Protein AF-A0A0M8PJF5-F1 (afdb_monomer_lite)

Radius of gyration: 20.34 Å; chains: 1; bounding box: 40×35×76 Å

Secondary structure (DSSP, 8-state):
-HHHHHHHHHHHHHHHHHHHHHHHTTHHHHHH-GGGHHHHTTHHHHHHHHHHHHHHHHHHHHHHHTT-HHHHHHHHHHHHHHHHHHHHT--SHHHHHHHHHHHHHHHHHHHHHHHHHHHHSS----PPPP----

pLDDT: mean 87.49, std 9.07, range [56.31, 97.56]

Organism: NCBI:txid1441923

Sequence (134 aa):
AAVRSALTVLVGIGAALVVGAAVGAPLVPLLVGEAYAPVQSLLWLFALQGACLAVLQGALLSAIAGERTHLAAVAWVGLAAEAALMLTVATTTRQFVLVAVAVAATTAAVVSVLAVRAACTVGPDTRPAPSDRM

Structure (mmCIF, N/CA/C/O backbone):
data_AF-A0A0M8PJF5-F1
#
_entry.id   AF-A0A0M8PJF5-F1
#
loop_
_atom_site.group_PDB
_atom_site.id
_atom_site.type_symbol
_atom_site.label_atom_id
_atom_site.label_alt_id
_atom_site.label_comp_id
_atom_site.label_asym_id
_atom_site.label_entity_id
_atom_site.label_seq_id
_atom_site.pdbx_PDB_ins_code
_atom_site.Cartn_x
_atom_site.Cartn_y
_atom_site.Cartn_z
_atom_site.occupancy
_atom_site.B_iso_or_equiv
_atom_site.auth_seq_id
_atom_site.auth_comp_id
_atom_site.auth_asym_id
_atom_site.auth_atom_id
_atom_site.pdbx_PDB_model_num
ATOM 1 N N . ALA A 1 1 ? 8.352 -2.901 -20.987 1.00 66.56 1 ALA A N 1
ATOM 2 C CA . ALA A 1 1 ? 7.614 -4.153 -20.690 1.00 66.56 1 ALA A CA 1
ATOM 3 C C . ALA A 1 1 ? 7.881 -4.675 -19.271 1.00 66.56 1 ALA A C 1
ATOM 5 O O . ALA A 1 1 ? 6.922 -4.844 -18.528 1.00 66.56 1 ALA A O 1
ATOM 6 N N . ALA A 1 2 ? 9.146 -4.858 -18.864 1.00 82.81 2 ALA A N 1
ATOM 7 C CA . ALA A 1 2 ? 9.514 -5.411 -17.550 1.00 82.81 2 ALA A CA 1
ATOM 8 C C . ALA A 1 2 ? 8.900 -4.669 -16.342 1.00 82.81 2 ALA A C 1
ATOM 10 O O . ALA A 1 2 ? 8.281 -5.306 -15.499 1.00 82.81 2 ALA A O 1
ATOM 11 N N . VAL A 1 3 ? 8.971 -3.329 -16.306 1.00 85.06 3 VAL A N 1
ATOM 12 C CA . VAL A 1 3 ? 8.391 -2.504 -15.219 1.00 85.06 3 VAL A CA 1
ATOM 13 C C . VAL A 1 3 ? 6.895 -2.759 -15.040 1.00 85.06 3 VAL A C 1
ATOM 15 O O . VAL A 1 3 ? 6.424 -2.953 -13.926 1.00 85.06 3 VAL A O 1
ATOM 18 N N . ARG A 1 4 ? 6.141 -2.819 -16.146 1.00 86.88 4 ARG A N 1
ATOM 19 C CA . ARG A 1 4 ? 4.700 -3.092 -16.109 1.00 86.88 4 ARG A CA 1
ATOM 20 C C . ARG A 1 4 ? 4.423 -4.477 -15.528 1.00 86.88 4 ARG A C 1
ATOM 22 O O . ARG A 1 4 ? 3.570 -4.594 -14.662 1.00 86.88 4 ARG A O 1
ATOM 29 N N . SER A 1 5 ? 5.172 -5.491 -15.966 1.00 91.44 5 SER A N 1
ATOM 30 C CA . SER A 1 5 ? 5.042 -6.858 -15.453 1.00 91.44 5 SER A CA 1
ATOM 31 C C . SER A 1 5 ? 5.352 -6.938 -13.957 1.00 91.44 5 SER A C 1
ATOM 33 O O . SER A 1 5 ? 4.581 -7.532 -13.211 1.00 91.44 5 SER A O 1
ATOM 35 N N . ALA A 1 6 ? 6.445 -6.316 -13.508 1.00 89.88 6 ALA A N 1
ATOM 36 C CA . ALA A 1 6 ? 6.829 -6.292 -12.099 1.00 89.88 6 ALA A CA 1
ATOM 37 C C . ALA A 1 6 ? 5.756 -5.615 -11.233 1.00 89.88 6 ALA A C 1
ATOM 39 O O . ALA A 1 6 ? 5.353 -6.171 -10.215 1.00 89.88 6 ALA A O 1
ATOM 40 N N . LEU A 1 7 ? 5.227 -4.467 -11.670 1.00 90.75 7 LEU A N 1
ATOM 41 C CA . LEU A 1 7 ? 4.134 -3.783 -10.973 1.00 90.75 7 LEU A CA 1
ATOM 42 C C . LEU A 1 7 ? 2.870 -4.645 -10.907 1.00 90.75 7 LEU A C 1
ATOM 44 O O . LEU A 1 7 ? 2.253 -4.728 -9.850 1.00 90.75 7 LEU A O 1
ATOM 48 N N . THR A 1 8 ? 2.498 -5.324 -11.996 1.00 92.88 8 THR A N 1
ATOM 49 C CA . THR A 1 8 ? 1.348 -6.242 -11.995 1.00 92.88 8 THR A CA 1
ATOM 50 C C . THR A 1 8 ? 1.531 -7.376 -10.987 1.00 92.88 8 THR A C 1
ATOM 52 O O . THR A 1 8 ? 0.598 -7.678 -10.247 1.00 92.88 8 THR A O 1
ATOM 55 N N . VAL A 1 9 ? 2.729 -7.964 -10.909 1.00 95.50 9 VAL A N 1
ATOM 56 C CA . VAL A 1 9 ? 3.044 -9.012 -9.925 1.00 95.50 9 VAL A CA 1
ATOM 57 C C . VAL A 1 9 ? 2.959 -8.469 -8.498 1.00 95.50 9 VAL A C 1
ATOM 59 O O . VAL A 1 9 ? 2.297 -9.076 -7.660 1.00 95.50 9 VAL A O 1
ATOM 62 N N . LEU A 1 10 ? 3.565 -7.311 -8.222 1.00 92.81 10 LEU A N 1
ATOM 63 C CA . LEU A 1 10 ? 3.550 -6.693 -6.891 1.00 92.81 10 LEU A CA 1
ATOM 64 C C . LEU A 1 10 ? 2.131 -6.347 -6.432 1.00 92.81 10 LEU A C 1
ATOM 66 O O . LEU A 1 10 ? 1.771 -6.629 -5.292 1.00 92.81 10 LEU A O 1
ATOM 70 N N . VAL A 1 11 ? 1.306 -5.796 -7.325 1.00 93.19 11 VAL A N 1
ATOM 71 C CA . VAL A 1 11 ? -0.103 -5.499 -7.034 1.00 93.19 11 VAL A CA 1
ATOM 72 C C . VAL A 1 11 ? -0.896 -6.784 -6.799 1.00 93.19 11 VAL A C 1
ATOM 74 O O . VAL A 1 11 ? -1.685 -6.838 -5.861 1.00 93.19 11 VAL A O 1
ATOM 77 N N . GLY A 1 12 ? -0.673 -7.829 -7.601 1.00 96.12 12 GLY A N 1
ATOM 78 C CA . GLY A 1 12 ? -1.342 -9.120 -7.432 1.00 96.12 12 GLY A CA 1
ATOM 79 C C . GLY A 1 12 ? -1.006 -9.789 -6.096 1.00 96.12 12 GLY A C 1
ATOM 80 O O . GLY A 1 12 ? -1.910 -10.193 -5.366 1.00 96.12 12 GLY A O 1
ATOM 81 N N . ILE A 1 13 ? 0.282 -9.846 -5.741 1.00 96.31 13 ILE A N 1
ATOM 82 C CA . ILE A 1 13 ? 0.740 -10.376 -4.448 1.00 96.31 13 ILE A CA 1
ATOM 83 C C . ILE A 1 13 ? 0.193 -9.519 -3.303 1.00 96.31 13 ILE A C 1
ATOM 85 O O . ILE A 1 13 ? -0.344 -10.056 -2.338 1.00 96.31 13 ILE A O 1
ATOM 89 N N . GLY A 1 14 ? 0.270 -8.192 -3.425 1.00 95.38 14 GLY A N 1
ATOM 90 C CA . GLY A 1 14 ? -0.268 -7.266 -2.435 1.00 95.38 14 GLY A CA 1
ATOM 91 C C . GLY A 1 14 ? -1.763 -7.477 -2.195 1.00 95.38 14 GLY A C 1
ATOM 92 O O . GLY A 1 14 ? -2.185 -7.617 -1.051 1.00 95.38 14 GLY A O 1
ATOM 93 N N . ALA A 1 15 ? -2.558 -7.590 -3.260 1.00 95.81 15 ALA A N 1
ATOM 94 C CA . ALA A 1 15 ? -3.989 -7.864 -3.161 1.00 95.81 15 ALA A CA 1
ATOM 95 C C . ALA A 1 15 ? -4.270 -9.210 -2.475 1.00 95.81 15 ALA A C 1
ATOM 97 O O . ALA A 1 15 ? -5.119 -9.276 -1.586 1.00 95.81 15 ALA A O 1
ATOM 98 N N . ALA A 1 16 ? -3.525 -10.262 -2.828 1.00 97.56 16 ALA A N 1
ATOM 99 C CA . ALA A 1 16 ? -3.654 -11.569 -2.189 1.00 97.56 16 ALA A CA 1
ATOM 100 C C . ALA A 1 16 ? -3.344 -11.508 -0.683 1.00 97.56 16 ALA A C 1
ATOM 102 O O . ALA A 1 16 ? -4.087 -12.073 0.119 1.00 97.56 16 ALA A O 1
ATOM 103 N N . LEU A 1 17 ? -2.300 -10.775 -0.285 1.00 95.94 17 LEU A N 1
ATOM 104 C CA . LEU A 1 17 ? -1.945 -10.577 1.123 1.00 95.94 17 LEU A CA 1
ATOM 105 C C . LEU A 1 17 ? -2.999 -9.765 1.882 1.00 95.94 17 LEU A C 1
ATOM 107 O O . LEU A 1 17 ? -3.329 -10.116 3.011 1.00 95.94 17 LEU A O 1
ATOM 111 N N . VAL A 1 18 ? -3.560 -8.717 1.274 1.00 96.56 18 VAL A N 1
ATOM 112 C CA . VAL A 1 18 ? -4.633 -7.912 1.885 1.00 96.56 18 VAL A CA 1
ATOM 113 C C . VAL A 1 18 ? -5.884 -8.754 2.114 1.00 96.56 18 VAL A C 1
ATOM 115 O O . VAL A 1 18 ? -6.449 -8.724 3.207 1.00 96.56 18 VAL A O 1
ATOM 118 N N . VAL A 1 19 ? -6.295 -9.540 1.115 1.00 96.69 19 VAL A N 1
ATOM 119 C CA . VAL A 1 19 ? -7.434 -10.460 1.243 1.00 96.69 19 VAL A CA 1
ATOM 120 C C . VAL A 1 19 ? -7.147 -11.522 2.303 1.00 96.69 19 VAL A C 1
ATOM 122 O O . VAL A 1 19 ? -7.986 -11.759 3.170 1.00 96.69 19 VAL A O 1
ATOM 125 N N . GLY A 1 20 ? -5.950 -12.112 2.292 1.00 95.12 20 GLY A N 1
ATOM 126 C CA . GLY A 1 20 ? -5.523 -13.080 3.301 1.00 95.12 20 GLY A CA 1
ATOM 127 C C . GLY A 1 20 ? -5.545 -12.501 4.717 1.00 95.12 20 GLY A C 1
ATOM 128 O O . GLY A 1 20 ? -6.047 -13.148 5.631 1.00 95.12 20 GLY A O 1
ATOM 129 N N . ALA A 1 21 ? -5.086 -11.262 4.897 1.00 92.94 21 ALA A N 1
ATOM 130 C CA . ALA A 1 21 ? -5.136 -10.564 6.177 1.00 92.94 21 ALA A CA 1
ATOM 131 C C . ALA A 1 21 ? -6.576 -10.260 6.616 1.00 92.94 21 ALA A C 1
ATOM 133 O O . ALA A 1 21 ? -6.896 -10.417 7.791 1.00 92.94 21 ALA A O 1
ATOM 134 N N . ALA A 1 22 ? -7.456 -9.863 5.691 1.00 92.88 22 ALA A N 1
ATOM 135 C CA . ALA A 1 22 ? -8.861 -9.597 5.992 1.00 92.88 22 ALA A CA 1
ATOM 136 C C . ALA A 1 22 ? -9.610 -10.870 6.422 1.00 92.88 22 ALA A C 1
ATOM 138 O O . ALA A 1 22 ? -10.333 -10.854 7.417 1.00 92.88 22 ALA A O 1
ATOM 139 N N . VAL A 1 23 ? -9.403 -11.978 5.706 1.00 95.44 23 VAL A N 1
ATOM 140 C CA . VAL A 1 23 ? -10.036 -13.274 6.004 1.00 95.44 23 VAL A CA 1
ATOM 141 C C . VAL A 1 23 ? -9.423 -13.924 7.247 1.00 95.44 23 VAL A C 1
ATOM 143 O O . VAL A 1 23 ? -10.140 -14.505 8.056 1.00 95.44 23 VAL A O 1
ATOM 146 N N . GLY A 1 24 ? -8.106 -13.809 7.423 1.00 92.38 24 GLY A N 1
ATOM 147 C CA . GLY A 1 24 ? -7.368 -14.396 8.541 1.00 92.38 24 GLY A CA 1
ATOM 148 C C . GLY A 1 24 ? -7.441 -13.598 9.843 1.00 92.38 24 GLY A C 1
ATOM 149 O O . GLY A 1 24 ? -7.064 -14.129 10.885 1.00 92.38 24 GLY A O 1
ATOM 150 N N . ALA A 1 25 ? -7.937 -12.356 9.823 1.00 89.75 25 ALA A N 1
ATOM 151 C CA . ALA A 1 25 ? -7.979 -11.489 11.002 1.00 89.75 25 ALA A CA 1
ATOM 152 C C . ALA A 1 25 ? -8.597 -12.154 12.257 1.00 89.75 25 ALA A C 1
ATOM 154 O O . ALA A 1 25 ? -7.997 -12.030 13.324 1.00 89.75 25 ALA A O 1
ATOM 155 N N . PRO A 1 26 ? -9.718 -12.907 12.183 1.00 89.25 26 PRO A N 1
ATOM 156 C CA . PRO A 1 26 ? -10.309 -13.584 13.346 1.00 89.25 26 PRO A CA 1
ATOM 157 C C . PRO A 1 26 ? -9.432 -14.641 14.019 1.00 89.25 26 PRO A C 1
ATOM 159 O O . PRO A 1 26 ? -9.686 -14.988 15.167 1.00 89.25 26 PRO A O 1
ATOM 162 N N . LEU A 1 27 ? -8.395 -15.140 13.345 1.00 89.44 27 LEU A N 1
ATOM 163 C CA . LEU A 1 27 ? -7.470 -16.106 13.936 1.00 89.44 27 LEU A CA 1
ATOM 164 C C . LEU A 1 27 ? -6.478 -15.444 14.901 1.00 89.44 27 LEU A C 1
ATOM 166 O O . LEU A 1 27 ? -5.927 -16.116 15.767 1.00 89.44 27 LEU A O 1
ATOM 170 N N . VAL A 1 28 ? -6.242 -14.134 14.782 1.00 88.25 28 VAL A N 1
ATOM 171 C CA . VAL A 1 28 ? -5.194 -13.447 15.552 1.00 88.25 28 VAL A CA 1
ATOM 172 C C . VAL A 1 28 ? -5.471 -13.429 17.060 1.00 88.25 28 VAL A C 1
ATOM 174 O O . VAL A 1 28 ? -4.565 -13.809 17.802 1.00 88.25 28 VAL A O 1
ATOM 177 N N . PRO A 1 29 ? -6.678 -13.086 17.551 1.00 88.81 29 PRO A N 1
ATOM 178 C CA . PRO A 1 29 ? -6.972 -13.165 18.984 1.00 88.81 29 PRO A CA 1
ATOM 179 C C . PRO A 1 29 ? -6.867 -14.592 19.541 1.00 88.81 29 PRO A C 1
ATOM 181 O O . PRO A 1 29 ? -6.416 -14.775 20.667 1.00 88.81 29 PRO A O 1
ATOM 184 N N . LEU A 1 30 ? -7.193 -15.610 18.734 1.00 90.06 30 LEU A N 1
ATOM 185 C CA . LEU A 1 30 ? -7.092 -17.020 19.134 1.00 90.06 30 LEU A CA 1
ATOM 186 C C . LEU A 1 30 ? -5.637 -17.488 19.293 1.00 90.06 30 LEU A C 1
ATOM 188 O O . LEU A 1 30 ? -5.355 -18.333 20.138 1.00 90.06 30 LEU A O 1
ATOM 192 N N . LEU A 1 31 ? -4.720 -16.958 18.478 1.00 90.38 31 LEU A N 1
ATOM 193 C CA . LEU A 1 31 ? -3.309 -17.357 18.467 1.00 90.38 31 LEU A CA 1
ATOM 194 C C . LEU A 1 31 ? -2.430 -16.502 19.390 1.00 90.38 31 LEU A C 1
ATOM 196 O O . LEU A 1 31 ? -1.480 -17.013 19.977 1.00 90.38 31 LEU A O 1
ATOM 200 N N . VAL A 1 32 ? -2.718 -15.201 19.486 1.00 89.88 32 VAL A N 1
ATOM 201 C CA . VAL A 1 32 ? -1.868 -14.198 20.160 1.00 89.88 32 VAL A CA 1
ATOM 202 C C . VAL A 1 32 ? -2.518 -13.663 21.445 1.00 89.88 32 VAL A C 1
ATOM 204 O O . VAL A 1 32 ? -1.843 -13.078 22.290 1.00 89.88 32 VAL A O 1
ATOM 207 N N . GLY A 1 33 ? -3.819 -13.900 21.626 1.00 90.62 33 GLY A N 1
ATOM 208 C CA . GLY A 1 33 ? -4.597 -13.507 22.797 1.00 90.62 33 GLY A CA 1
ATOM 209 C C . GLY A 1 33 ? -5.537 -12.322 22.552 1.00 90.62 33 GLY A C 1
ATOM 210 O O . GLY A 1 33 ? -5.325 -11.479 21.678 1.00 90.62 33 GLY A O 1
ATOM 211 N N . GLU A 1 34 ? -6.565 -12.225 23.398 1.00 89.94 34 GLU A N 1
ATOM 212 C CA . GLU A 1 34 ? -7.649 -11.229 23.316 1.00 89.94 34 GLU A CA 1
ATOM 213 C C . GLU A 1 34 ? -7.186 -9.768 23.397 1.00 89.94 34 GLU A C 1
ATOM 215 O O . GLU A 1 34 ? -7.869 -8.864 22.919 1.00 89.94 34 GLU A O 1
ATOM 220 N N . ALA A 1 35 ? -5.983 -9.512 23.919 1.00 89.56 35 ALA A N 1
ATOM 221 C CA . ALA A 1 35 ? -5.390 -8.176 23.917 1.00 89.56 35 ALA A CA 1
ATOM 222 C C . ALA A 1 35 ? -5.248 -7.578 22.497 1.00 89.56 35 ALA A C 1
ATOM 224 O O . ALA A 1 35 ? -5.191 -6.358 22.351 1.00 89.56 35 ALA A O 1
ATOM 225 N N . TYR A 1 36 ? -5.230 -8.414 21.451 1.00 83.56 36 TYR A N 1
ATOM 226 C CA . TYR A 1 36 ? -5.155 -7.986 20.049 1.00 83.56 36 TYR A CA 1
ATOM 227 C C . TYR A 1 36 ? -6.520 -7.745 19.380 1.00 83.56 36 TYR A C 1
ATOM 229 O O . TYR A 1 36 ? -6.5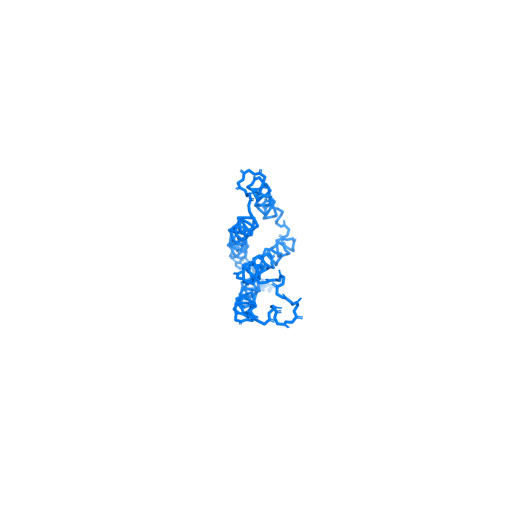58 -7.231 18.257 1.00 83.56 36 TYR A O 1
ATOM 237 N N . ALA A 1 37 ? -7.641 -8.037 20.049 1.00 85.69 37 ALA A N 1
ATOM 238 C CA . ALA A 1 37 ? -8.983 -7.813 19.500 1.00 85.69 37 ALA A CA 1
ATOM 239 C C . ALA A 1 37 ? -9.223 -6.368 18.992 1.00 85.69 37 ALA A C 1
ATOM 241 O O . ALA A 1 37 ? -9.782 -6.210 17.902 1.00 85.69 37 ALA A O 1
ATOM 242 N N . PRO A 1 38 ? -8.745 -5.292 19.662 1.00 85.75 38 PRO A N 1
ATOM 243 C CA . PRO A 1 38 ? -8.964 -3.922 19.187 1.00 85.75 38 PRO A CA 1
ATOM 244 C C . PRO A 1 38 ? -8.325 -3.616 17.823 1.00 85.75 38 PRO A C 1
ATOM 246 O O . PRO A 1 38 ? -8.850 -2.803 17.058 1.00 85.75 38 PRO A O 1
ATOM 249 N N . VAL A 1 39 ? -7.197 -4.259 17.502 1.00 85.31 39 VAL A N 1
ATOM 250 C CA . VAL A 1 39 ? -6.436 -4.023 16.259 1.00 85.31 39 VAL A CA 1
ATOM 251 C C . VAL A 1 39 ? -6.748 -5.035 15.161 1.00 85.31 39 VAL A C 1
ATOM 253 O O . VAL A 1 39 ? -6.395 -4.800 14.007 1.00 85.31 39 VAL A O 1
ATOM 256 N N . GLN A 1 40 ? -7.469 -6.111 15.479 1.00 89.94 40 GLN A N 1
ATOM 257 C CA . GLN A 1 40 ? -7.891 -7.146 14.536 1.00 89.94 40 GLN A CA 1
ATOM 258 C C . GLN A 1 40 ? -8.537 -6.560 13.270 1.00 89.94 40 GLN A C 1
ATOM 260 O O . GLN A 1 40 ? -8.170 -6.911 12.150 1.00 89.94 40 GLN A O 1
ATOM 265 N N . SER A 1 41 ? -9.468 -5.617 13.444 1.00 87.50 41 SER A N 1
ATOM 266 C CA . SER A 1 41 ? -10.184 -4.968 12.333 1.00 87.50 41 SER A CA 1
ATOM 267 C C . SER A 1 41 ? -9.298 -4.080 11.447 1.00 87.50 41 SER A C 1
ATOM 269 O O . SER A 1 41 ? -9.725 -3.678 10.366 1.00 87.50 41 SER A O 1
ATOM 271 N N . LEU A 1 42 ? -8.073 -3.773 11.886 1.00 92.19 42 LEU A N 1
ATOM 272 C CA . LEU A 1 42 ? -7.114 -2.914 11.190 1.00 92.19 42 LEU A CA 1
ATOM 273 C C . LEU A 1 42 ? -6.029 -3.711 10.451 1.00 92.19 42 LEU A C 1
ATOM 275 O O . LEU A 1 42 ? -5.277 -3.128 9.677 1.00 92.19 42 LEU A O 1
ATOM 279 N N . LEU A 1 43 ? -5.929 -5.029 10.649 1.00 91.06 43 LEU A N 1
ATOM 280 C CA . LEU A 1 43 ? -4.838 -5.843 10.092 1.00 91.06 43 LEU A CA 1
ATOM 281 C C . LEU A 1 43 ? -4.766 -5.799 8.561 1.00 91.06 43 LEU A C 1
ATOM 283 O O . LEU A 1 43 ? -3.679 -5.745 7.988 1.00 91.06 43 LEU A O 1
ATOM 287 N N . TRP A 1 44 ? -5.915 -5.741 7.893 1.00 91.75 44 TRP A N 1
ATOM 288 C CA . TRP A 1 44 ? -5.969 -5.599 6.439 1.00 91.75 44 TRP A CA 1
ATOM 289 C C . TRP A 1 44 ? -5.433 -4.239 5.958 1.00 91.75 44 TRP A C 1
ATOM 291 O O . TRP A 1 44 ? -4.833 -4.173 4.888 1.00 91.75 44 TRP A O 1
ATOM 301 N N . LEU A 1 45 ? -5.578 -3.168 6.752 1.00 93.88 45 LEU A N 1
ATOM 302 C CA . LEU A 1 45 ? -4.998 -1.856 6.442 1.00 93.88 45 LEU A CA 1
ATOM 303 C C . LEU A 1 45 ? -3.472 -1.884 6.558 1.00 93.88 45 LEU A C 1
ATOM 305 O O . LEU A 1 45 ? -2.793 -1.299 5.722 1.00 93.88 45 LEU A O 1
ATOM 309 N N . PHE A 1 46 ? -2.917 -2.601 7.539 1.00 92.75 46 PHE A N 1
ATOM 310 C CA . PHE A 1 46 ? -1.466 -2.801 7.630 1.00 92.75 46 PHE A CA 1
ATOM 311 C C . PHE A 1 46 ? -0.924 -3.609 6.448 1.00 92.75 46 PHE A C 1
ATOM 313 O O . PHE A 1 46 ? 0.109 -3.254 5.880 1.00 92.75 46 PHE A O 1
ATOM 320 N N . ALA A 1 47 ? -1.640 -4.657 6.034 1.00 95.25 47 ALA A N 1
ATOM 321 C CA . ALA A 1 47 ? -1.288 -5.410 4.834 1.00 95.25 47 ALA A CA 1
ATOM 322 C C . ALA A 1 47 ? -1.342 -4.523 3.578 1.00 95.25 47 ALA A C 1
ATOM 324 O O . ALA A 1 47 ? -0.445 -4.587 2.737 1.00 95.25 47 ALA A O 1
ATOM 325 N N . LEU A 1 48 ? -2.347 -3.647 3.481 1.00 94.62 48 LEU A N 1
ATOM 326 C CA . LEU A 1 48 ? -2.482 -2.696 2.379 1.00 94.62 48 LEU A CA 1
ATOM 327 C C . LEU A 1 48 ? -1.338 -1.676 2.379 1.00 94.62 48 LEU A C 1
ATOM 329 O O . LEU A 1 48 ? -0.758 -1.421 1.326 1.00 94.62 48 LEU A O 1
ATOM 333 N N . GLN A 1 49 ? -0.957 -1.159 3.551 1.00 95.06 49 GLN A N 1
ATOM 334 C CA . GLN A 1 49 ? 0.209 -0.289 3.698 1.00 95.06 49 GLN A CA 1
ATOM 335 C C . GLN A 1 49 ? 1.476 -0.975 3.188 1.00 95.06 49 GLN A C 1
ATOM 337 O O . GLN A 1 49 ? 2.192 -0.421 2.354 1.00 95.06 49 GLN A O 1
ATOM 342 N N . GLY A 1 50 ? 1.733 -2.203 3.646 1.00 94.56 50 GLY A N 1
ATOM 343 C CA . GLY A 1 50 ? 2.881 -2.993 3.206 1.00 94.56 50 GLY A CA 1
ATOM 344 C C . GLY A 1 50 ? 2.885 -3.227 1.693 1.00 94.56 50 GLY A C 1
ATOM 345 O O . GLY A 1 50 ? 3.922 -3.063 1.053 1.00 94.56 50 GLY A O 1
ATOM 346 N N . ALA A 1 51 ? 1.726 -3.531 1.101 1.00 96.25 51 ALA A N 1
ATOM 347 C CA . ALA A 1 51 ? 1.582 -3.699 -0.343 1.00 96.25 51 ALA A CA 1
ATOM 348 C C . ALA A 1 51 ? 1.917 -2.412 -1.118 1.00 96.25 51 ALA A C 1
ATOM 350 O O . ALA A 1 51 ? 2.684 -2.456 -2.083 1.00 96.25 51 ALA A O 1
ATOM 351 N N . CYS A 1 52 ? 1.405 -1.259 -0.677 1.00 95.19 52 CYS A N 1
ATOM 352 C CA . CYS A 1 52 ? 1.723 0.040 -1.274 1.00 95.19 52 CYS A CA 1
ATOM 353 C C . CYS A 1 52 ? 3.222 0.356 -1.183 1.00 95.19 52 CYS A C 1
ATOM 355 O O . CYS A 1 52 ? 3.827 0.771 -2.174 1.00 95.19 52 CYS A O 1
ATOM 357 N N . LEU A 1 53 ? 3.843 0.109 -0.025 1.00 94.19 53 LEU A N 1
ATOM 358 C CA . LEU A 1 53 ? 5.280 0.313 0.165 1.00 94.19 53 LEU A CA 1
ATOM 359 C C . LEU A 1 53 ? 6.117 -0.637 -0.701 1.00 94.19 53 LEU A C 1
ATOM 361 O O . LEU A 1 53 ? 7.116 -0.204 -1.270 1.00 94.19 53 LEU A O 1
ATOM 365 N N . ALA A 1 54 ? 5.706 -1.895 -0.871 1.00 95.50 54 ALA A N 1
ATOM 366 C CA . ALA A 1 54 ? 6.387 -2.840 -1.758 1.00 95.50 54 ALA A CA 1
ATOM 367 C C . ALA A 1 54 ? 6.350 -2.377 -3.225 1.00 95.50 54 ALA A C 1
ATOM 369 O O . ALA A 1 54 ? 7.370 -2.415 -3.917 1.00 95.50 54 ALA A O 1
ATOM 370 N N . VAL A 1 55 ? 5.197 -1.880 -3.686 1.00 93.56 55 VAL A N 1
ATOM 371 C CA . VAL A 1 55 ? 5.053 -1.270 -5.018 1.00 93.56 55 VAL A CA 1
ATOM 372 C C . VAL A 1 55 ? 5.957 -0.046 -5.157 1.00 93.56 55 VAL A C 1
ATOM 374 O O . VAL A 1 55 ? 6.680 0.070 -6.149 1.00 93.56 55 VAL A O 1
ATOM 377 N N . LEU A 1 56 ? 5.964 0.837 -4.155 1.00 91.50 56 LEU A N 1
ATOM 378 C CA . LEU A 1 56 ? 6.819 2.022 -4.136 1.00 91.50 56 LEU A CA 1
ATOM 379 C C . LEU A 1 56 ? 8.304 1.641 -4.221 1.00 91.50 56 LEU A C 1
ATOM 381 O O . LEU A 1 56 ? 9.025 2.203 -5.042 1.00 91.50 56 LEU A O 1
ATOM 385 N N . GLN A 1 57 ? 8.749 0.654 -3.442 1.00 92.25 57 GLN A N 1
ATOM 386 C CA . GLN A 1 57 ? 10.132 0.171 -3.467 1.00 92.25 57 GLN A CA 1
ATOM 387 C C . GLN A 1 57 ? 10.508 -0.439 -4.821 1.00 92.25 57 GLN A C 1
ATOM 389 O O . GLN A 1 57 ? 11.562 -0.115 -5.367 1.00 92.25 57 GLN A O 1
ATOM 394 N N . GLY A 1 58 ? 9.632 -1.254 -5.417 1.00 90.19 58 GLY A N 1
ATOM 395 C CA . GLY A 1 58 ? 9.855 -1.793 -6.761 1.00 90.19 58 GLY A CA 1
ATOM 396 C C . GLY A 1 58 ? 9.980 -0.693 -7.822 1.00 90.19 58 GLY A C 1
ATOM 397 O O . GLY A 1 58 ? 10.860 -0.747 -8.686 1.00 90.19 58 GLY A O 1
ATOM 398 N N . ALA A 1 59 ? 9.146 0.344 -7.732 1.00 87.19 59 ALA A N 1
ATOM 399 C CA . ALA A 1 59 ? 9.194 1.476 -8.649 1.00 87.19 59 ALA A CA 1
ATOM 400 C C . ALA A 1 59 ? 10.447 2.350 -8.445 1.00 87.19 59 ALA A C 1
ATOM 402 O O . ALA A 1 59 ? 11.059 2.774 -9.427 1.00 87.19 59 ALA A O 1
ATOM 403 N N . LEU A 1 60 ? 10.876 2.570 -7.197 1.00 87.19 60 LEU A N 1
ATOM 404 C CA . LEU A 1 60 ? 12.111 3.291 -6.873 1.00 87.19 60 LEU A CA 1
ATOM 405 C C . LEU A 1 60 ? 13.357 2.543 -7.354 1.00 87.19 60 LEU A C 1
ATOM 407 O O . LEU A 1 60 ? 14.221 3.155 -7.976 1.00 87.19 60 LEU A O 1
ATOM 411 N N . LEU A 1 61 ? 13.429 1.225 -7.153 1.00 89.19 61 LEU A N 1
ATOM 412 C CA . LEU A 1 61 ? 14.518 0.398 -7.684 1.00 89.19 61 LEU A CA 1
ATOM 413 C C . LEU A 1 61 ? 14.594 0.487 -9.211 1.00 89.19 61 LEU A C 1
ATOM 415 O O . LEU A 1 61 ? 15.675 0.675 -9.769 1.00 89.19 61 LEU A O 1
ATOM 419 N N . SER A 1 62 ? 13.446 0.439 -9.893 1.00 84.62 62 SER A N 1
ATOM 420 C CA . SER A 1 62 ? 13.396 0.652 -11.342 1.00 84.62 62 SER A CA 1
ATOM 421 C C . SER A 1 62 ? 13.850 2.056 -11.751 1.00 84.62 62 SER A C 1
ATOM 423 O O . SER A 1 62 ? 14.418 2.208 -12.832 1.00 84.62 62 SER A O 1
ATOM 425 N N . ALA A 1 63 ? 13.576 3.081 -10.941 1.00 83.06 63 ALA A N 1
ATOM 426 C CA . ALA A 1 63 ? 14.020 4.445 -11.205 1.00 83.06 63 ALA A CA 1
ATOM 427 C C . ALA A 1 63 ? 15.535 4.594 -11.028 1.00 83.06 63 ALA A C 1
ATOM 429 O O . ALA A 1 63 ? 16.174 5.224 -11.867 1.00 83.06 63 ALA A O 1
ATOM 430 N N . ILE A 1 64 ? 16.104 3.981 -9.986 1.00 84.50 64 ILE A N 1
ATOM 431 C CA . ILE A 1 64 ? 17.550 3.954 -9.727 1.00 84.50 64 ILE A CA 1
ATOM 432 C C . ILE A 1 64 ? 18.276 3.254 -10.877 1.00 84.50 64 ILE A C 1
ATOM 434 O O . ILE A 1 64 ? 19.217 3.815 -11.428 1.00 84.50 64 ILE A O 1
ATOM 438 N N . ALA A 1 65 ? 17.791 2.082 -11.296 1.00 85.19 65 ALA A N 1
ATOM 439 C CA . ALA A 1 65 ? 18.356 1.344 -12.425 1.00 85.19 65 ALA A CA 1
ATOM 440 C C . ALA A 1 65 ? 18.259 2.103 -13.761 1.00 85.19 65 ALA A C 1
ATOM 442 O O . ALA A 1 65 ? 19.018 1.826 -14.681 1.00 85.19 65 ALA A O 1
ATOM 443 N N . GLY A 1 66 ? 17.309 3.035 -13.881 1.00 81.94 66 GLY A N 1
ATOM 444 C CA . GLY A 1 66 ? 17.159 3.908 -15.043 1.00 81.94 66 GLY A CA 1
ATOM 445 C C . GLY A 1 66 ? 17.800 5.288 -14.887 1.00 81.94 66 GLY A C 1
ATOM 446 O O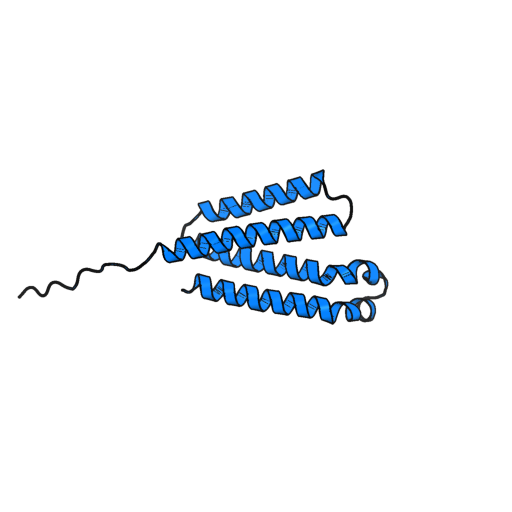 . GLY A 1 66 ? 17.499 6.144 -15.714 1.00 81.94 66 GLY A O 1
ATOM 447 N N . GLU A 1 67 ? 18.584 5.528 -13.825 1.00 81.88 67 GLU A N 1
ATOM 448 C CA . GLU A 1 67 ? 19.251 6.807 -13.504 1.00 81.88 67 GLU A CA 1
ATOM 449 C C . GLU A 1 67 ? 18.288 8.011 -13.360 1.00 81.88 67 GLU A C 1
ATOM 451 O O . GLU A 1 67 ? 18.624 9.168 -13.614 1.00 81.88 67 GLU A O 1
ATOM 456 N N . ARG A 1 68 ? 17.050 7.762 -12.909 1.00 78.06 68 ARG A N 1
ATOM 457 C CA . ARG A 1 68 ? 15.957 8.755 -12.822 1.00 78.06 68 ARG A CA 1
ATOM 458 C C . ARG A 1 68 ? 15.760 9.283 -11.402 1.00 78.06 68 ARG A C 1
ATOM 460 O O . ARG A 1 68 ? 14.749 9.008 -10.754 1.00 78.06 68 ARG A O 1
ATOM 467 N N . THR A 1 69 ? 16.694 10.104 -10.932 1.00 78.50 69 THR A N 1
ATOM 468 C CA . THR A 1 69 ? 16.670 10.698 -9.577 1.00 78.50 69 THR A CA 1
ATOM 469 C C . THR A 1 69 ? 15.422 11.538 -9.280 1.00 78.50 69 THR A C 1
ATOM 471 O O . THR A 1 69 ? 14.953 11.563 -8.144 1.00 78.50 69 THR A O 1
ATOM 474 N N . HIS A 1 70 ? 14.812 12.162 -10.293 1.00 79.44 70 HIS A N 1
ATOM 475 C CA . HIS A 1 70 ? 13.588 12.955 -10.122 1.00 79.44 70 HIS A CA 1
ATOM 476 C C . HIS A 1 70 ? 12.379 12.130 -9.638 1.00 79.44 70 HIS A C 1
ATOM 478 O O . HIS A 1 70 ? 11.514 12.669 -8.952 1.00 79.44 70 HIS A O 1
ATOM 484 N N . LEU A 1 71 ? 12.313 10.824 -9.935 1.00 81.94 71 LEU A N 1
ATOM 485 C CA . LEU A 1 71 ? 11.233 9.958 -9.439 1.00 81.94 71 LEU A CA 1
ATOM 486 C C . LEU A 1 71 ? 11.357 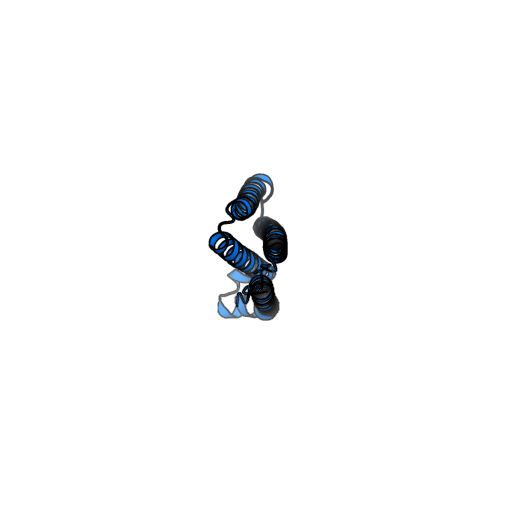9.695 -7.935 1.00 81.94 71 LEU A C 1
ATOM 488 O O . LEU A 1 71 ? 10.346 9.601 -7.241 1.00 81.94 71 LEU A O 1
ATOM 492 N N . ALA A 1 72 ? 12.587 9.636 -7.417 1.00 84.31 72 ALA A N 1
ATOM 493 C CA . ALA A 1 72 ? 12.825 9.500 -5.984 1.00 84.31 72 ALA A CA 1
ATOM 494 C C . ALA A 1 72 ? 12.369 10.747 -5.212 1.00 84.31 72 ALA A C 1
ATOM 496 O O . ALA A 1 72 ? 11.847 10.621 -4.107 1.00 84.31 72 ALA A O 1
ATOM 497 N N . ALA A 1 73 ? 12.486 11.941 -5.806 1.00 87.31 73 ALA A N 1
ATOM 498 C CA . ALA A 1 73 ? 12.011 13.177 -5.185 1.00 87.31 73 ALA A CA 1
ATOM 499 C C . ALA A 1 73 ? 10.498 13.142 -4.895 1.00 87.31 73 ALA A C 1
ATOM 501 O O . ALA A 1 73 ? 10.069 13.597 -3.839 1.00 87.31 73 ALA A O 1
ATOM 502 N N . VAL A 1 74 ? 9.692 12.536 -5.776 1.00 88.75 74 VAL A N 1
ATOM 503 C CA . VAL A 1 74 ? 8.240 12.381 -5.560 1.00 88.75 74 VAL A CA 1
ATOM 504 C C . VAL A 1 74 ? 7.947 11.516 -4.332 1.00 88.75 74 VAL A C 1
ATOM 506 O O . VAL A 1 74 ? 7.085 11.865 -3.528 1.00 88.75 74 VAL A O 1
ATOM 509 N N . ALA A 1 75 ? 8.686 10.418 -4.151 1.00 88.75 75 ALA A N 1
ATOM 510 C CA . ALA A 1 75 ? 8.539 9.565 -2.974 1.00 88.75 75 ALA A CA 1
ATOM 511 C C . ALA A 1 75 ? 8.924 10.299 -1.680 1.00 88.75 75 ALA A C 1
ATOM 513 O O . ALA A 1 75 ? 8.225 10.178 -0.675 1.00 88.75 75 ALA A O 1
ATOM 514 N N . TRP A 1 76 ? 9.983 11.113 -1.719 1.00 91.06 76 TRP A N 1
ATOM 515 C CA . TRP A 1 76 ? 10.381 11.959 -0.591 1.00 91.06 76 TRP A CA 1
ATOM 516 C C . TRP A 1 76 ? 9.334 13.017 -0.238 1.00 91.06 76 TRP A C 1
ATOM 518 O O . TRP A 1 76 ? 9.072 13.236 0.942 1.00 91.06 76 TRP A O 1
ATOM 528 N N . VAL A 1 77 ? 8.700 13.639 -1.236 1.00 93.25 77 VAL A N 1
ATOM 529 C CA . VAL A 1 77 ? 7.585 14.572 -1.005 1.00 93.25 77 VAL A CA 1
ATOM 530 C C . VAL A 1 77 ? 6.409 13.854 -0.342 1.00 93.25 77 VAL A C 1
ATOM 532 O O . VAL A 1 77 ? 5.854 14.375 0.623 1.00 93.25 77 VAL A O 1
ATOM 535 N N . GLY A 1 78 ? 6.067 12.647 -0.807 1.00 90.38 78 GLY A N 1
ATOM 536 C CA . GLY A 1 78 ? 5.049 11.807 -0.170 1.00 90.38 78 GLY A CA 1
ATOM 537 C C . GLY A 1 78 ? 5.370 11.521 1.298 1.00 90.38 78 GLY A C 1
ATOM 538 O O . GLY A 1 78 ? 4.528 11.736 2.165 1.00 90.38 78 GLY A O 1
ATOM 539 N N . LEU A 1 79 ? 6.613 11.137 1.599 1.00 90.31 79 LEU A N 1
ATOM 540 C CA . LEU A 1 79 ? 7.062 10.882 2.971 1.00 90.31 79 LEU A CA 1
ATOM 541 C C . LEU A 1 79 ? 6.999 12.135 3.860 1.00 90.31 79 LEU A C 1
ATOM 543 O O . LEU A 1 79 ? 6.551 12.064 5.002 1.00 90.31 79 LEU A O 1
ATOM 547 N N . ALA A 1 80 ? 7.417 13.291 3.341 1.00 93.81 80 ALA A N 1
ATOM 548 C CA . ALA A 1 80 ? 7.329 14.553 4.071 1.00 93.81 80 ALA A CA 1
ATOM 549 C C . ALA A 1 80 ? 5.868 14.936 4.363 1.00 93.81 80 ALA A C 1
ATOM 551 O O . ALA A 1 80 ? 5.551 15.377 5.471 1.00 93.81 80 ALA A O 1
ATOM 552 N N . ALA A 1 81 ? 4.971 14.726 3.395 1.00 93.06 81 ALA A N 1
ATOM 553 C CA . ALA A 1 81 ? 3.539 14.941 3.571 1.00 93.06 81 ALA A CA 1
ATOM 554 C C . ALA A 1 81 ? 2.941 13.983 4.614 1.00 93.06 81 ALA A C 1
ATOM 556 O O . ALA A 1 81 ? 2.155 14.419 5.455 1.00 93.06 81 ALA A O 1
ATOM 557 N N . GLU A 1 82 ? 3.343 12.708 4.610 1.00 92.81 82 GLU A N 1
ATOM 558 C CA . GLU A 1 82 ? 2.933 11.731 5.624 1.00 92.81 82 GLU A CA 1
ATOM 559 C C . GLU A 1 82 ? 3.330 12.191 7.028 1.00 92.81 82 GLU A C 1
ATOM 561 O O . GLU A 1 82 ? 2.477 12.270 7.911 1.00 92.81 82 GLU A O 1
ATOM 566 N N . ALA A 1 83 ? 4.598 12.570 7.215 1.00 92.50 83 ALA A N 1
ATOM 567 C CA . ALA A 1 83 ? 5.099 13.055 8.496 1.00 92.50 83 ALA A CA 1
ATOM 568 C C . ALA A 1 83 ? 4.322 14.291 8.980 1.00 92.50 83 ALA A C 1
ATOM 570 O O . ALA A 1 83 ? 3.903 14.348 10.136 1.00 92.50 83 ALA A O 1
ATOM 571 N N . ALA A 1 84 ? 4.063 15.257 8.093 1.00 93.69 84 ALA A N 1
ATOM 572 C CA . ALA A 1 84 ? 3.287 16.447 8.430 1.00 93.69 84 ALA A CA 1
ATOM 573 C C . ALA A 1 84 ? 1.846 16.103 8.845 1.00 93.69 84 ALA A C 1
ATOM 575 O O . ALA A 1 84 ? 1.356 16.619 9.852 1.00 93.69 84 ALA A O 1
ATOM 576 N N . LEU A 1 85 ? 1.175 15.207 8.115 1.00 91.00 85 LEU A N 1
ATOM 577 C CA . LEU A 1 85 ? -0.190 14.771 8.429 1.00 91.00 85 LEU A CA 1
ATOM 578 C C . LEU A 1 85 ? -0.252 13.986 9.742 1.00 91.00 85 LEU A C 1
ATOM 580 O O . LEU A 1 85 ? -1.162 14.205 10.542 1.00 91.00 85 LEU A O 1
ATOM 584 N N . MET A 1 86 ? 0.723 13.114 10.000 1.00 90.50 86 MET A N 1
ATOM 585 C CA . MET A 1 86 ? 0.817 12.396 11.271 1.00 90.50 86 MET A CA 1
ATOM 586 C C . MET A 1 86 ? 0.991 13.354 12.454 1.00 90.50 86 MET A C 1
ATOM 588 O O . MET A 1 86 ? 0.350 13.159 13.481 1.00 90.50 86 MET A O 1
ATOM 592 N N . LEU A 1 87 ? 1.803 14.405 12.305 1.00 91.81 87 LEU A N 1
ATOM 593 C CA . LEU A 1 87 ? 2.054 15.385 13.368 1.00 91.81 87 LEU A CA 1
ATOM 594 C C . LEU A 1 87 ? 0.887 16.352 13.616 1.00 91.81 87 LEU A C 1
ATOM 596 O O . LEU A 1 87 ? 0.793 16.915 14.703 1.00 91.81 87 LEU A O 1
ATOM 600 N N . THR A 1 88 ? 0.020 16.578 12.625 1.00 90.81 88 THR A N 1
ATOM 601 C CA . THR A 1 88 ? -1.018 17.626 12.692 1.00 90.81 88 THR A CA 1
ATOM 602 C C . THR A 1 88 ? -2.447 17.097 12.780 1.00 90.81 88 THR A C 1
ATOM 604 O O . THR A 1 88 ? -3.307 17.787 13.322 1.00 90.81 88 THR A O 1
ATOM 607 N N . VAL A 1 89 ? -2.720 15.892 12.266 1.00 86.06 89 VAL A N 1
ATOM 608 C CA . VAL A 1 89 ? -4.091 15.374 12.092 1.00 86.06 89 VAL A CA 1
ATOM 609 C C . VAL A 1 89 ? -4.360 14.112 12.912 1.00 86.06 89 VAL A C 1
ATOM 611 O O . VAL A 1 89 ? -5.487 13.898 13.359 1.00 86.06 89 VAL A O 1
ATOM 614 N N . ALA A 1 90 ? -3.364 13.245 13.101 1.00 82.62 90 ALA A N 1
ATOM 615 C CA . ALA A 1 90 ? -3.590 11.932 13.693 1.00 82.62 90 ALA A CA 1
ATOM 616 C C . ALA A 1 90 ? -3.547 11.973 15.230 1.00 82.62 90 ALA A C 1
ATOM 618 O O . ALA A 1 90 ? -2.502 12.194 15.834 1.00 82.62 90 ALA A O 1
ATOM 619 N N . THR A 1 91 ? -4.687 11.710 15.873 1.00 86.19 91 THR A N 1
ATOM 620 C CA . THR A 1 91 ? -4.806 11.646 17.343 1.00 86.19 91 THR A CA 1
ATOM 621 C C . THR A 1 91 ? -5.151 10.248 17.855 1.00 86.19 91 THR A C 1
ATOM 623 O O . THR A 1 91 ? -5.107 9.988 19.055 1.00 86.19 91 THR A O 1
ATOM 626 N N . THR A 1 92 ? -5.465 9.316 16.952 1.00 88.19 92 THR A N 1
ATOM 627 C CA . THR A 1 92 ? -5.835 7.931 17.275 1.00 88.19 92 THR A CA 1
ATOM 628 C C . THR A 1 92 ? -5.091 6.941 16.386 1.00 88.19 92 THR A C 1
ATOM 630 O O . THR A 1 92 ? -4.784 7.244 15.232 1.00 88.19 92 THR A O 1
ATOM 633 N N . THR A 1 93 ? -4.859 5.715 16.868 1.00 87.00 93 THR A N 1
ATOM 634 C CA . THR A 1 93 ? -4.192 4.644 16.098 1.00 87.00 93 THR A CA 1
ATOM 635 C C . THR A 1 93 ? -4.848 4.411 14.739 1.00 87.00 93 THR A C 1
ATOM 637 O O . THR A 1 93 ? -4.160 4.269 13.733 1.00 87.00 93 THR A O 1
ATOM 640 N N . ARG A 1 94 ? -6.186 4.431 14.679 1.00 88.50 94 ARG A N 1
ATOM 641 C CA . ARG A 1 94 ? -6.920 4.286 13.416 1.00 88.50 94 ARG A CA 1
ATOM 642 C C . ARG A 1 94 ? -6.604 5.427 12.446 1.00 88.50 94 ARG A C 1
ATOM 644 O O . ARG A 1 94 ? -6.395 5.158 11.269 1.00 88.50 94 ARG A O 1
ATOM 651 N N . GLN A 1 95 ? -6.555 6.675 12.916 1.00 89.81 95 GLN A N 1
ATOM 652 C CA . GLN A 1 95 ? -6.188 7.811 12.066 1.00 89.81 95 GLN A CA 1
ATOM 653 C C . GLN A 1 95 ? -4.742 7.716 11.582 1.00 89.81 95 GLN A C 1
ATOM 655 O O . GLN A 1 95 ? -4.512 7.939 10.399 1.00 89.81 95 GLN A O 1
ATOM 660 N N . PHE A 1 96 ? -3.795 7.323 12.443 1.00 90.06 96 PHE A N 1
ATOM 661 C CA . PHE A 1 96 ? -2.406 7.099 12.026 1.00 90.06 96 PHE A CA 1
ATOM 662 C C . PHE A 1 96 ? -2.319 6.086 10.880 1.00 90.06 96 PHE A C 1
ATOM 664 O O . PHE A 1 96 ? -1.690 6.362 9.861 1.00 90.06 96 PHE A O 1
ATOM 671 N N . VAL A 1 97 ? -3.006 4.947 11.010 1.00 91.94 97 VAL A N 1
ATOM 672 C CA . VAL A 1 97 ? -3.014 3.901 9.976 1.00 91.94 97 VAL A CA 1
ATOM 673 C C . VAL A 1 97 ? -3.688 4.385 8.691 1.00 91.94 97 VAL A C 1
ATOM 675 O O . VAL A 1 97 ? -3.165 4.147 7.608 1.00 91.94 97 VAL A O 1
ATOM 678 N N . LEU A 1 98 ? -4.822 5.085 8.784 1.00 93.12 98 LEU A N 1
ATOM 679 C CA . LEU A 1 98 ? -5.522 5.601 7.602 1.00 93.12 98 LEU A CA 1
ATOM 680 C C . LEU A 1 98 ? -4.697 6.648 6.849 1.00 93.12 98 LEU A C 1
ATOM 682 O O . LEU A 1 98 ? -4.649 6.601 5.621 1.00 93.12 98 LEU A O 1
ATOM 686 N N . VAL A 1 99 ? -4.040 7.564 7.567 1.00 94.12 99 VAL A N 1
ATOM 687 C CA . VAL A 1 99 ? -3.137 8.558 6.969 1.00 94.12 99 VAL A CA 1
ATOM 688 C C . VAL A 1 99 ? -1.978 7.857 6.267 1.00 94.12 99 VAL A C 1
ATOM 690 O O . VAL A 1 99 ? -1.748 8.130 5.091 1.00 94.12 99 VAL A O 1
ATOM 693 N N . ALA A 1 100 ? -1.314 6.915 6.942 1.00 93.31 100 ALA A N 1
ATOM 694 C CA . ALA A 1 100 ? -0.209 6.153 6.363 1.00 93.31 100 ALA A CA 1
ATOM 695 C C . ALA A 1 100 ? -0.634 5.433 5.071 1.00 93.31 100 ALA A C 1
ATOM 697 O O . ALA A 1 100 ? -0.010 5.604 4.026 1.00 93.31 100 ALA A O 1
ATOM 698 N N . VAL A 1 101 ? -1.755 4.701 5.116 1.00 95.19 101 VAL A N 1
ATOM 699 C CA . VAL A 1 101 ? -2.313 3.979 3.959 1.00 95.19 101 VAL A CA 1
ATOM 700 C C . VAL A 1 101 ? -2.657 4.918 2.816 1.00 95.19 101 VAL A C 1
ATOM 702 O O . VAL A 1 101 ? -2.318 4.629 1.668 1.00 95.19 101 VAL A O 1
ATOM 705 N N . ALA A 1 102 ? -3.306 6.045 3.099 1.00 94.88 102 ALA A N 1
ATOM 706 C CA . ALA A 1 102 ? -3.689 7.003 2.071 1.00 94.88 102 ALA A CA 1
ATOM 707 C C . ALA A 1 102 ? -2.460 7.623 1.389 1.00 94.88 102 ALA A C 1
ATOM 709 O O . ALA A 1 102 ? -2.397 7.689 0.156 1.00 94.88 102 ALA A O 1
ATOM 710 N N . VAL A 1 103 ? -1.461 8.045 2.166 1.00 95.19 103 VAL A N 1
ATOM 711 C CA . VAL A 1 103 ? -0.258 8.675 1.614 1.00 95.19 103 VAL A CA 1
ATOM 712 C C . VAL A 1 103 ? 0.594 7.658 0.860 1.00 95.19 103 VAL A C 1
ATOM 714 O O . VAL A 1 103 ? 0.998 7.927 -0.275 1.00 95.19 103 VAL A O 1
ATOM 717 N N . ALA A 1 104 ? 0.794 6.458 1.404 1.00 94.88 104 ALA A N 1
ATOM 718 C CA . ALA A 1 104 ? 1.516 5.405 0.701 1.00 94.88 104 ALA A CA 1
ATOM 719 C C . ALA A 1 104 ? 0.799 4.975 -0.583 1.00 94.88 104 ALA A C 1
ATOM 721 O O . ALA A 1 104 ? 1.451 4.840 -1.616 1.00 94.88 104 ALA A O 1
ATOM 722 N N . ALA A 1 105 ? -0.527 4.800 -0.563 1.00 95.00 105 ALA A N 1
ATOM 723 C CA . ALA A 1 105 ? -1.295 4.420 -1.749 1.00 95.00 105 ALA A CA 1
ATOM 724 C C . ALA A 1 105 ? -1.231 5.492 -2.844 1.00 95.00 105 ALA A C 1
ATOM 726 O O . ALA A 1 105 ? -0.974 5.172 -4.006 1.00 95.00 105 ALA A O 1
ATOM 727 N N . THR A 1 106 ? -1.417 6.765 -2.484 1.00 95.88 106 THR A N 1
ATOM 728 C CA . THR A 1 106 ? -1.333 7.874 -3.448 1.00 95.88 106 THR A CA 1
ATOM 729 C C . THR A 1 106 ? 0.079 8.015 -4.018 1.00 95.88 106 THR A C 1
ATOM 731 O O . THR A 1 106 ? 0.241 8.084 -5.238 1.00 95.88 106 THR A O 1
ATOM 734 N N . THR A 1 107 ? 1.109 7.958 -3.173 1.00 94.12 107 THR A N 1
ATOM 735 C CA . THR A 1 107 ? 2.515 8.037 -3.596 1.00 94.12 107 THR A CA 1
ATOM 736 C C . THR A 1 107 ? 2.894 6.853 -4.486 1.00 94.12 107 THR A C 1
ATOM 738 O O . THR A 1 107 ? 3.451 7.049 -5.567 1.00 94.12 107 THR A O 1
ATOM 741 N N . ALA A 1 108 ? 2.539 5.626 -4.093 1.00 93.31 108 ALA A N 1
ATOM 742 C CA . ALA A 1 108 ? 2.797 4.423 -4.880 1.00 93.31 108 ALA A CA 1
ATOM 743 C C . ALA A 1 108 ? 2.092 4.477 -6.242 1.00 93.31 108 ALA A C 1
ATOM 745 O O . ALA A 1 108 ? 2.704 4.135 -7.257 1.00 93.31 108 ALA A O 1
ATOM 746 N N . ALA A 1 109 ? 0.844 4.954 -6.292 1.00 93.25 109 ALA A N 1
ATOM 747 C CA . ALA A 1 109 ? 0.107 5.129 -7.539 1.00 93.25 109 ALA A CA 1
ATOM 748 C C . ALA A 1 109 ? 0.783 6.153 -8.463 1.00 93.25 109 ALA A C 1
ATOM 750 O O . ALA A 1 109 ? 1.039 5.848 -9.631 1.00 93.25 109 ALA A O 1
ATOM 751 N N . VAL A 1 110 ? 1.131 7.338 -7.946 1.00 94.19 110 VAL A N 1
ATOM 752 C CA . VAL A 1 110 ? 1.802 8.392 -8.725 1.00 94.19 110 VAL A CA 1
ATOM 753 C C . VAL A 1 110 ? 3.148 7.899 -9.256 1.00 94.19 110 VAL A C 1
ATOM 755 O O . VAL A 1 110 ? 3.393 7.975 -10.461 1.00 94.19 110 VAL A O 1
ATOM 758 N N . VAL A 1 111 ? 4.001 7.334 -8.397 1.00 91.31 111 VAL A N 1
ATOM 759 C CA . VAL A 1 111 ? 5.328 6.842 -8.798 1.00 91.31 111 VAL A CA 1
ATOM 760 C C . VAL A 1 111 ? 5.209 5.693 -9.805 1.00 91.31 111 VAL A C 1
ATOM 762 O O . VAL A 1 111 ? 5.944 5.679 -10.792 1.00 91.31 111 VAL A O 1
ATOM 765 N N . SER A 1 112 ? 4.245 4.783 -9.638 1.00 89.31 112 SER A N 1
ATOM 766 C CA . SER A 1 112 ? 3.994 3.700 -10.601 1.00 89.31 112 SER A CA 1
ATOM 767 C C . SER A 1 112 ? 3.583 4.232 -11.974 1.00 89.31 112 SER A C 1
ATOM 769 O O . SER A 1 112 ? 4.110 3.786 -12.995 1.00 89.31 112 SER A O 1
ATOM 771 N N . VAL A 1 113 ? 2.678 5.217 -12.020 1.00 90.62 113 VAL A N 1
ATOM 772 C CA . VAL A 1 113 ? 2.253 5.855 -13.276 1.00 90.62 113 VAL A CA 1
ATOM 773 C C . VAL A 1 113 ? 3.434 6.539 -13.962 1.00 90.62 113 VAL A C 1
ATOM 775 O O . VAL A 1 113 ? 3.626 6.362 -15.167 1.00 90.62 113 VAL A O 1
ATOM 778 N N . LEU A 1 114 ? 4.246 7.286 -13.212 1.00 90.12 114 LEU A N 1
ATOM 779 C CA . LEU A 1 114 ? 5.428 7.957 -13.753 1.00 90.12 114 LEU A CA 1
ATOM 780 C C . LEU A 1 114 ? 6.470 6.951 -14.263 1.00 90.12 114 LEU A C 1
ATOM 782 O O . LEU A 1 114 ? 6.991 7.124 -15.365 1.00 90.12 114 LEU A O 1
ATOM 786 N N . ALA A 1 115 ? 6.717 5.868 -13.523 1.00 86.88 115 ALA A N 1
ATOM 787 C CA . ALA A 1 115 ? 7.644 4.811 -13.919 1.00 86.88 115 ALA A CA 1
ATOM 788 C C . ALA A 1 115 ? 7.201 4.113 -15.218 1.00 86.88 115 ALA A C 1
ATOM 790 O O . ALA A 1 115 ? 8.018 3.908 -16.119 1.00 86.88 115 ALA A O 1
ATOM 791 N N . VAL A 1 116 ? 5.906 3.803 -15.358 1.00 87.25 116 VAL A N 1
ATOM 792 C CA . VAL A 1 116 ? 5.351 3.210 -16.587 1.00 87.25 116 VAL A CA 1
ATOM 793 C C . VAL A 1 116 ? 5.441 4.185 -17.760 1.00 87.25 116 VAL A C 1
ATOM 795 O O . VAL A 1 116 ? 5.907 3.796 -18.831 1.00 87.25 116 VAL A O 1
ATOM 798 N N . ARG A 1 117 ? 5.055 5.455 -17.569 1.00 88.06 117 ARG A N 1
ATOM 799 C CA . ARG A 1 117 ? 5.135 6.482 -18.624 1.00 88.06 117 ARG A CA 1
ATOM 800 C C . ARG A 1 117 ? 6.565 6.668 -19.119 1.00 88.06 117 ARG A C 1
ATOM 802 O O . ARG A 1 117 ? 6.799 6.620 -20.322 1.00 88.06 117 ARG A O 1
ATOM 809 N N . ALA A 1 118 ? 7.519 6.786 -18.203 1.00 82.69 118 ALA A N 1
ATOM 810 C CA . ALA A 1 118 ? 8.927 6.953 -18.542 1.00 82.69 118 ALA A CA 1
ATOM 811 C C . ALA A 1 118 ? 9.552 5.688 -19.171 1.00 82.69 118 ALA A C 1
ATOM 813 O O . ALA A 1 118 ? 10.613 5.756 -19.789 1.00 82.69 118 ALA A O 1
ATOM 814 N N . ALA A 1 119 ? 8.946 4.509 -19.004 1.00 79.44 119 ALA A N 1
ATOM 815 C CA . ALA A 1 119 ? 9.342 3.298 -19.725 1.00 79.44 119 ALA A CA 1
ATOM 816 C C . ALA A 1 119 ? 8.748 3.234 -21.146 1.00 79.44 119 ALA A C 1
ATOM 818 O O . ALA A 1 119 ? 9.347 2.620 -22.023 1.00 79.44 119 ALA A O 1
ATOM 819 N N . CYS A 1 120 ? 7.592 3.860 -21.386 1.00 79.50 120 CYS A N 1
ATOM 820 C CA . CYS A 1 120 ? 6.967 3.935 -22.711 1.00 79.50 120 CYS A CA 1
ATOM 821 C C . CYS A 1 120 ? 7.629 4.963 -23.638 1.00 79.50 120 CYS A C 1
ATOM 823 O O . CYS A 1 120 ? 7.600 4.773 -24.847 1.00 79.50 120 CYS A O 1
ATOM 825 N N . THR A 1 121 ? 8.243 6.021 -23.101 1.00 72.50 121 THR A N 1
ATOM 826 C CA . THR A 1 121 ? 8.963 7.030 -23.901 1.00 72.50 121 THR A CA 1
ATOM 827 C C . THR A 1 121 ? 10.307 6.539 -24.457 1.00 72.50 121 THR A C 1
ATOM 829 O O . THR A 1 121 ? 10.885 7.207 -2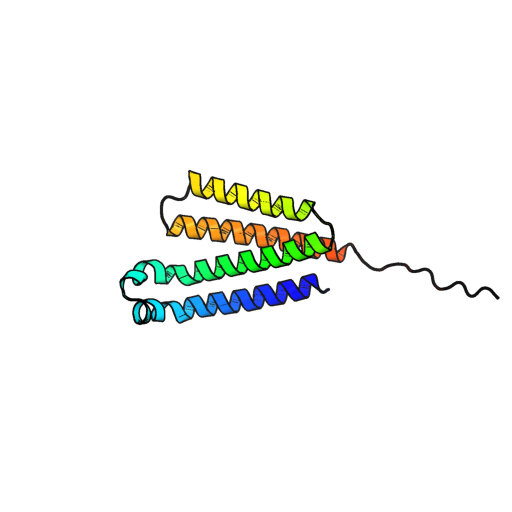5.304 1.00 72.50 121 THR A O 1
ATOM 832 N N . VAL A 1 122 ? 10.817 5.389 -24.000 1.00 66.44 122 VAL A N 1
ATOM 833 C CA . VAL A 1 122 ? 12.128 4.828 -24.386 1.00 66.44 122 VAL A CA 1
ATOM 834 C C . VAL A 1 122 ? 11.965 3.678 -25.393 1.00 66.44 122 VAL A C 1
ATOM 836 O O . VAL A 1 122 ? 12.372 2.548 -25.142 1.00 66.44 122 VAL A O 1
ATOM 839 N N . GLY A 1 123 ? 11.347 3.910 -26.550 1.00 58.22 123 GLY A N 1
ATOM 840 C CA . GLY A 1 123 ? 11.393 2.917 -27.632 1.00 58.22 123 GLY A CA 1
ATOM 841 C C . GLY A 1 123 ? 10.990 3.472 -28.994 1.00 58.22 123 GLY A C 1
ATOM 842 O O . GLY A 1 123 ? 10.329 4.508 -29.029 1.00 58.22 123 GLY A O 1
ATOM 843 N N . PRO A 1 124 ? 11.289 2.778 -30.111 1.00 56.31 124 PRO A N 1
ATOM 844 C CA . PRO A 1 124 ? 12.364 1.820 -30.386 1.00 56.31 124 PRO A CA 1
ATOM 845 C C . PRO A 1 124 ? 13.603 2.520 -30.982 1.00 56.31 124 PRO A C 1
ATOM 847 O O . PRO A 1 124 ? 13.491 3.484 -31.731 1.00 56.31 124 PRO A O 1
ATOM 850 N N . ASP A 1 125 ? 14.782 1.989 -30.670 1.00 61.22 125 ASP A N 1
ATOM 851 C CA . ASP A 1 125 ? 16.071 2.379 -31.245 1.00 61.22 125 ASP A CA 1
ATOM 852 C C . ASP A 1 125 ? 16.000 2.265 -32.783 1.00 61.22 125 ASP A C 1
ATOM 854 O O . ASP A 1 125 ? 15.919 1.160 -33.328 1.00 61.22 125 ASP A O 1
ATOM 858 N N . THR A 1 126 ? 15.987 3.390 -33.502 1.00 58.06 126 THR A N 1
ATOM 859 C CA . THR A 1 126 ? 16.179 3.415 -34.958 1.00 58.06 126 THR A CA 1
ATOM 860 C C . THR A 1 126 ? 17.638 3.079 -35.238 1.00 58.06 126 THR A C 1
ATOM 862 O O . THR A 1 126 ? 18.439 3.963 -35.539 1.00 58.06 126 THR A O 1
ATOM 865 N N . ARG A 1 127 ? 18.021 1.807 -35.099 1.00 66.12 127 ARG A N 1
ATOM 866 C CA . ARG A 1 127 ? 19.312 1.353 -35.616 1.00 66.12 127 ARG A CA 1
ATOM 867 C C . ARG A 1 127 ? 19.245 1.454 -37.138 1.00 66.12 127 ARG A C 1
ATOM 869 O O . ARG A 1 127 ? 18.399 0.779 -37.729 1.00 66.12 127 ARG A O 1
ATOM 876 N N . PRO A 1 128 ? 20.078 2.287 -37.784 1.00 63.06 128 PRO A N 1
ATOM 877 C CA . PRO A 1 128 ? 20.152 2.277 -39.234 1.00 63.06 128 PRO A CA 1
ATOM 878 C C . PRO A 1 128 ? 20.562 0.873 -39.689 1.00 63.06 128 PRO A C 1
ATOM 880 O O . PRO A 1 128 ? 21.432 0.243 -39.081 1.00 63.06 128 PRO A O 1
ATOM 883 N N . ALA A 1 129 ? 19.887 0.370 -40.726 1.00 68.56 129 ALA A N 1
ATOM 884 C CA . ALA A 1 129 ? 20.229 -0.899 -41.355 1.00 68.56 129 ALA A CA 1
ATOM 885 C C . ALA A 1 129 ? 21.722 -0.896 -41.734 1.00 68.56 129 ALA A C 1
ATOM 887 O O . ALA A 1 129 ? 22.225 0.151 -42.157 1.00 68.56 129 ALA A O 1
ATOM 888 N N . PRO A 1 130 ? 22.438 -2.024 -41.574 1.00 70.31 130 PRO A N 1
ATOM 889 C CA . PRO A 1 130 ? 23.835 -2.101 -41.971 1.00 70.31 130 PRO A CA 1
ATOM 890 C C . PRO A 1 130 ? 23.928 -1.731 -43.452 1.00 70.31 130 PRO A C 1
ATOM 892 O O . PRO A 1 130 ? 23.298 -2.368 -4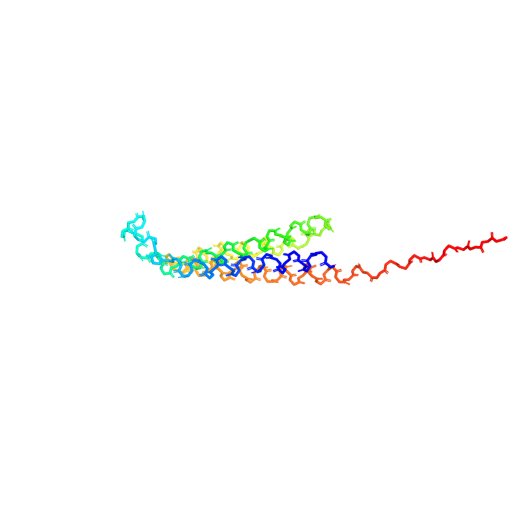4.295 1.00 70.31 130 PRO A O 1
ATOM 895 N N . SER A 1 131 ? 24.646 -0.645 -43.753 1.00 74.88 131 SER A N 1
ATOM 896 C CA . SER A 1 131 ? 24.897 -0.239 -45.129 1.00 74.88 131 SER A CA 1
ATOM 897 C C . SER A 1 131 ? 25.778 -1.304 -45.761 1.00 74.88 131 SER A C 1
ATOM 899 O O . SER A 1 131 ? 26.982 -1.348 -4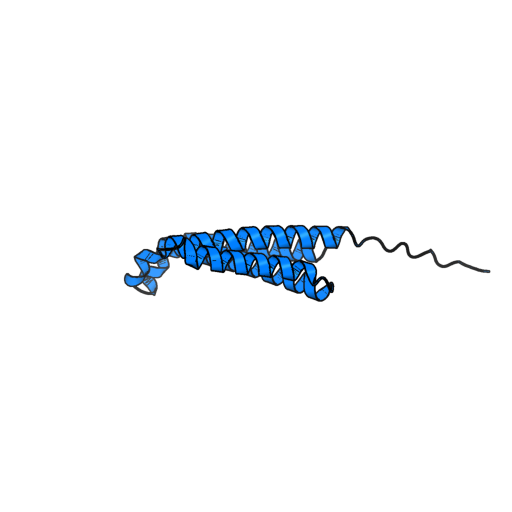5.498 1.00 74.88 131 SER A O 1
ATOM 901 N N . ASP A 1 132 ? 25.157 -2.158 -46.560 1.00 69.00 132 ASP A N 1
ATOM 902 C CA . ASP A 1 132 ? 25.835 -3.046 -47.485 1.00 69.00 132 ASP A CA 1
ATOM 903 C C . ASP A 1 132 ? 26.538 -2.146 -48.515 1.00 69.00 132 ASP A C 1
ATOM 905 O O . ASP A 1 132 ? 25.912 -1.594 -49.423 1.00 69.00 132 ASP A O 1
ATOM 909 N N . ARG A 1 133 ? 27.823 -1.857 -48.284 1.00 68.19 133 ARG A N 1
ATOM 910 C CA . ARG A 1 133 ? 28.687 -1.218 -49.280 1.00 68.19 133 ARG A CA 1
ATOM 911 C C . ARG A 1 133 ? 29.558 -2.300 -49.900 1.00 68.19 133 ARG A C 1
ATOM 913 O O . ARG A 1 133 ? 30.557 -2.703 -49.305 1.00 68.19 133 ARG A O 1
ATOM 920 N N . MET A 1 134 ? 29.101 -2.748 -51.071 1.00 62.31 134 MET A N 1
ATOM 921 C CA . MET A 1 134 ? 29.929 -3.268 -52.165 1.00 62.31 134 MET A CA 1
ATOM 922 C C . MET A 1 134 ? 30.966 -2.237 -52.611 1.00 62.31 134 MET A C 1
ATOM 924 O O . MET A 1 134 ? 30.685 -1.021 -52.479 1.00 62.31 134 MET A O 1
#

Foldseek 3Di:
DVLVVVLVVLLVVLVVQLVCLCVCLVCCCVVPNPVCVVCSNVRSLVSLLVSLVSLVVSLVVLCVVVVNVVLVVLVVVLVVVLVVCCVPPDPDPVSNSVSSNVSSNVSSVVSSVVSVVVVVVDDDPPDPDPPPDD